Protein AF-A0A3L9I6I4-F1 (afdb_monomer_lite)

Radius of gyration: 13.6 Å; chains: 1; bounding box: 30×23×43 Å

Secondary structure (DSSP, 8-state):
-TTTS-HHHHHHHHHHTTT---HHHHHHHHHTT-HHHHHHHHHHHHTSTTTHHHHHHHHHHHHHHHHTT--

pLDDT: mean 87.7, std 6.63, range [56.62, 96.62]

Foldseek 3Di:
DVVPDPPVVVVQVVCVVVVDDDPLVVQCVVCVVPVVCNVVSLVSLPPPPPCRSVVVVVVVVVVVCVVVVHD

Organism: Escherichia coli (NCBI:txid562)

Sequence (71 aa):
LQLVTTAVSVSYLRYAAQGYFASPLLHFVHALSCPKRTAVAIDSLLALGHTSGADTLLGFWLGQQLLQGKP

InterPro domains:
  IPR021530 Oxamate carbamoyltransferase subunit AllH-like [PF11392] (3-63)

Structure (mmCIF, N/CA/C/O backbone):
data_AF-A0A3L9I6I4-F1
#
_entry.id   AF-A0A3L9I6I4-F1
#
loop_
_atom_site.group_PDB
_atom_site.id
_atom_site.type_symbol
_atom_site.label_atom_id
_atom_site.label_alt_id
_atom_site.label_comp_id
_atom_site.label_asym_id
_atom_site.label_entity_id
_atom_site.label_seq_id
_atom_site.pdbx_PDB_ins_code
_atom_site.Cartn_x
_atom_site.Cartn_y
_atom_site.Cartn_z
_atom_site.occupancy
_atom_site.B_iso_or_equiv
_atom_site.auth_seq_id
_atom_site.auth_comp_id
_atom_site.auth_asym_id
_atom_site.auth_atom_id
_atom_site.pdbx_PDB_model_num
ATOM 1 N N . LEU A 1 1 ? -0.806 -4.409 -18.821 1.00 71.19 1 LEU A N 1
ATOM 2 C CA . LEU A 1 1 ? -0.089 -3.607 -17.799 1.00 71.19 1 LEU A CA 1
ATOM 3 C C . LEU A 1 1 ? 1.237 -3.043 -18.312 1.00 71.19 1 LEU A C 1
ATOM 5 O O . LEU A 1 1 ? 1.391 -1.837 -18.254 1.00 71.19 1 LEU A O 1
ATOM 9 N N . GLN A 1 2 ? 2.158 -3.840 -18.872 1.00 79.06 2 GLN A N 1
ATOM 10 C CA . GLN A 1 2 ? 3.474 -3.334 -19.328 1.0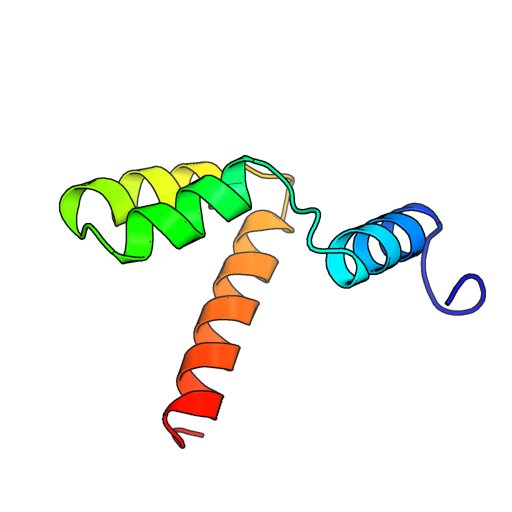0 79.06 2 GLN A CA 1
ATOM 11 C C . GLN A 1 2 ? 3.426 -2.205 -20.374 1.00 79.06 2 GLN A C 1
ATOM 13 O O . GLN A 1 2 ? 4.363 -1.428 -20.449 1.00 79.06 2 GLN A O 1
ATOM 18 N N . LEU A 1 3 ? 2.338 -2.088 -21.144 1.00 82.38 3 LEU A N 1
ATOM 19 C CA . LEU A 1 3 ? 2.161 -1.029 -22.144 1.00 82.38 3 LEU A CA 1
ATOM 20 C C . LEU A 1 3 ? 1.584 0.289 -21.579 1.00 82.38 3 LEU A C 1
ATOM 22 O O . LEU A 1 3 ? 1.528 1.277 -22.296 1.00 82.38 3 LEU A O 1
ATOM 26 N N . VAL A 1 4 ? 1.096 0.294 -20.330 1.00 90.00 4 VAL A N 1
ATOM 27 C CA . VAL A 1 4 ? 0.323 1.412 -19.737 1.00 90.00 4 VAL A CA 1
ATOM 28 C C . VAL A 1 4 ? 0.908 1.928 -18.420 1.00 90.00 4 VAL A C 1
ATOM 30 O O . VAL A 1 4 ? 0.383 2.865 -17.829 1.00 90.00 4 VAL A O 1
ATOM 33 N N . THR A 1 5 ? 1.968 1.297 -17.916 1.00 91.56 5 THR A N 1
ATOM 34 C CA . THR A 1 5 ? 2.629 1.689 -16.669 1.00 91.56 5 THR A CA 1
ATOM 35 C C . THR A 1 5 ? 4.084 1.221 -16.657 1.00 91.56 5 THR A C 1
ATOM 37 O O . THR A 1 5 ? 4.531 0.513 -17.559 1.00 91.56 5 THR A O 1
ATOM 40 N N . THR A 1 6 ? 4.836 1.609 -15.632 1.00 91.31 6 THR A N 1
ATOM 41 C CA . THR A 1 6 ? 6.258 1.268 -15.500 1.00 91.31 6 THR A CA 1
ATOM 42 C C . THR A 1 6 ? 6.458 -0.195 -15.099 1.00 91.31 6 THR A C 1
ATOM 44 O O . THR A 1 6 ? 5.613 -0.792 -14.431 1.00 91.31 6 THR A O 1
ATOM 47 N N . ALA A 1 7 ? 7.612 -0.783 -15.432 1.00 91.81 7 ALA A N 1
ATOM 48 C CA . ALA A 1 7 ? 7.960 -2.146 -15.010 1.00 91.81 7 ALA A CA 1
ATOM 49 C C . ALA A 1 7 ? 7.913 -2.330 -13.477 1.00 91.81 7 ALA A C 1
ATOM 51 O O . ALA A 1 7 ? 7.537 -3.399 -12.985 1.00 91.81 7 ALA A O 1
ATOM 52 N N . VAL A 1 8 ? 8.232 -1.268 -12.729 1.00 88.44 8 VAL A N 1
ATOM 53 C CA . VAL A 1 8 ? 8.130 -1.225 -11.265 1.00 88.44 8 VAL A CA 1
ATOM 54 C C . VAL A 1 8 ? 6.671 -1.376 -10.834 1.00 88.44 8 VAL A C 1
ATOM 56 O O . VAL A 1 8 ? 6.352 -2.282 -10.065 1.00 88.44 8 VAL A O 1
ATOM 59 N N . SER A 1 9 ? 5.764 -0.571 -11.391 1.00 88.00 9 SER A N 1
ATOM 60 C CA . SER A 1 9 ? 4.327 -0.641 -11.097 1.00 88.00 9 SER A CA 1
ATOM 61 C C . SER A 1 9 ? 3.699 -1.971 -11.530 1.00 88.00 9 SER A C 1
ATOM 63 O O . SER A 1 9 ? 2.865 -2.516 -10.809 1.00 88.00 9 SER A O 1
ATOM 65 N N . VAL A 1 10 ? 4.126 -2.548 -12.663 1.00 93.44 10 VAL A N 1
ATOM 66 C CA . VAL A 1 10 ? 3.689 -3.895 -13.079 1.00 93.44 10 VAL A CA 1
ATOM 67 C C . VAL A 1 10 ? 4.059 -4.941 -12.031 1.00 93.44 10 VAL A C 1
ATOM 69 O O . VAL A 1 10 ? 3.229 -5.781 -11.684 1.00 93.44 10 VAL A O 1
ATOM 72 N N . SER A 1 11 ? 5.295 -4.896 -11.535 1.00 91.69 11 SER A N 1
ATOM 73 C CA . SER A 1 11 ? 5.781 -5.842 -10.529 1.00 91.69 11 SER A CA 1
ATOM 74 C C . SER A 1 11 ? 5.033 -5.664 -9.211 1.00 91.69 11 SER A C 1
ATOM 76 O O . SER A 1 11 ? 4.564 -6.646 -8.642 1.00 91.69 11 SER A O 1
ATOM 78 N N . TYR A 1 12 ? 4.837 -4.413 -8.785 1.00 89.19 12 TYR A N 1
ATOM 79 C CA . TYR A 1 12 ? 4.067 -4.073 -7.591 1.00 89.19 12 TYR A CA 1
ATOM 80 C C . TYR A 1 12 ? 2.648 -4.661 -7.635 1.00 89.19 12 TYR A C 1
ATOM 82 O O . TYR A 1 12 ? 2.248 -5.381 -6.723 1.00 89.19 12 TYR A O 1
ATOM 90 N N . LEU A 1 13 ? 1.913 -4.443 -8.732 1.00 90.81 13 LEU A N 1
ATOM 91 C CA . LEU A 1 13 ? 0.553 -4.968 -8.899 1.00 90.81 13 LEU A CA 1
ATOM 92 C C . LEU A 1 13 ? 0.511 -6.498 -8.985 1.00 90.81 13 LEU A C 1
ATOM 94 O O . LEU A 1 13 ? -0.398 -7.119 -8.436 1.00 90.81 13 LEU A O 1
ATOM 98 N N . ARG A 1 14 ? 1.489 -7.121 -9.654 1.00 94.62 14 ARG A N 1
ATOM 99 C CA . ARG A 1 14 ? 1.568 -8.585 -9.759 1.00 94.62 14 ARG A CA 1
ATOM 100 C C . ARG A 1 14 ? 1.756 -9.240 -8.390 1.00 94.62 14 ARG A C 1
ATOM 102 O O . ARG A 1 14 ? 1.104 -10.245 -8.125 1.00 94.62 14 ARG A O 1
ATOM 109 N N . TYR A 1 15 ? 2.624 -8.683 -7.547 1.00 94.56 15 TYR A N 1
ATOM 110 C CA . TYR A 1 15 ? 2.835 -9.178 -6.185 1.00 94.56 15 TYR A CA 1
ATOM 111 C C . TYR A 1 15 ? 1.627 -8.901 -5.285 1.00 94.56 15 TYR A C 1
ATOM 113 O O . TYR A 1 15 ? 1.185 -9.809 -4.582 1.00 94.56 15 TYR A O 1
ATOM 121 N N . ALA A 1 16 ? 1.020 -7.716 -5.386 1.00 92.44 16 ALA A N 1
ATOM 122 C CA . ALA A 1 16 ? -0.199 -7.386 -4.648 1.00 92.44 16 ALA A CA 1
ATOM 123 C C . ALA A 1 16 ? -1.354 -8.354 -4.966 1.00 92.44 16 ALA A C 1
ATOM 125 O O . ALA A 1 16 ? -2.041 -8.812 -4.056 1.00 92.44 16 ALA A O 1
ATOM 126 N N . ALA A 1 17 ? -1.529 -8.740 -6.236 1.00 94.44 17 ALA A N 1
ATOM 127 C CA . ALA A 1 17 ? -2.537 -9.722 -6.652 1.00 94.44 17 ALA A CA 1
ATOM 128 C C . ALA A 1 17 ? -2.312 -11.131 -6.066 1.00 94.44 17 ALA A C 1
ATOM 130 O O . ALA A 1 17 ? -3.242 -11.930 -6.016 1.00 94.44 17 ALA A O 1
ATOM 131 N N . GLN A 1 18 ? -1.093 -11.435 -5.616 1.00 96.62 18 GLN A N 1
ATOM 132 C CA . GLN A 1 18 ? -0.738 -12.683 -4.933 1.00 96.62 18 GLN A CA 1
ATOM 133 C C .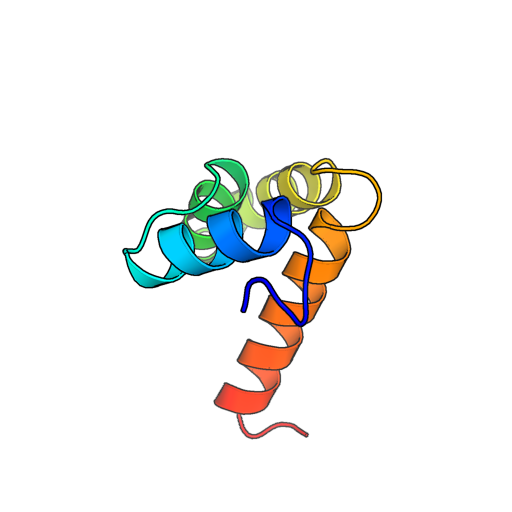 GLN A 1 18 ? -0.766 -12.547 -3.400 1.00 96.62 18 GLN A C 1
ATOM 135 O O . GLN A 1 18 ? -0.435 -13.494 -2.694 1.00 96.62 18 GLN A O 1
ATOM 140 N N . GLY A 1 19 ? -1.140 -11.376 -2.872 1.00 92.94 19 GLY A N 1
ATOM 141 C CA . GLY A 1 19 ? -1.147 -11.096 -1.435 1.00 92.94 19 GLY A CA 1
ATOM 142 C C . GLY A 1 19 ? 0.211 -10.683 -0.861 1.00 92.94 19 GLY A C 1
ATOM 143 O O . GLY A 1 19 ? 0.346 -10.575 0.357 1.00 92.94 19 GLY A O 1
ATOM 144 N N . TYR A 1 20 ? 1.216 -10.430 -1.704 1.00 94.56 20 TYR A N 1
ATOM 145 C CA . TYR A 1 20 ? 2.519 -9.939 -1.262 1.00 94.56 20 TYR A CA 1
ATOM 146 C C . TYR A 1 20 ? 2.543 -8.411 -1.240 1.00 94.56 20 TYR A C 1
ATOM 148 O O . TYR A 1 20 ? 2.325 -7.751 -2.257 1.00 94.56 20 TYR A O 1
ATOM 156 N N . PHE A 1 21 ? 2.875 -7.852 -0.078 1.00 91.25 21 PHE A N 1
ATOM 157 C CA . PHE A 1 21 ? 2.953 -6.412 0.156 1.00 91.25 21 PHE A CA 1
ATOM 158 C C . PHE A 1 21 ? 4.244 -6.047 0.888 1.00 91.25 21 PHE A C 1
ATOM 160 O O . PHE A 1 21 ? 4.861 -6.884 1.547 1.00 91.25 21 PHE A O 1
ATOM 167 N N . ALA A 1 22 ? 4.648 -4.780 0.791 1.00 88.06 22 ALA A N 1
ATOM 168 C CA . ALA A 1 22 ? 5.808 -4.275 1.514 1.00 88.06 22 ALA A CA 1
ATOM 169 C C . ALA A 1 22 ? 5.584 -4.346 3.036 1.00 88.06 22 ALA A C 1
ATOM 171 O O . ALA A 1 22 ? 4.501 -4.022 3.528 1.00 88.06 22 ALA A O 1
ATOM 172 N N . SER A 1 23 ? 6.622 -4.703 3.795 1.00 89.94 23 SER A N 1
ATOM 173 C CA . SER A 1 23 ? 6.535 -4.866 5.254 1.00 89.94 23 SER A CA 1
ATOM 174 C C . SER A 1 23 ? 5.961 -3.650 5.998 1.00 89.94 23 SER A C 1
ATOM 176 O O . SER A 1 23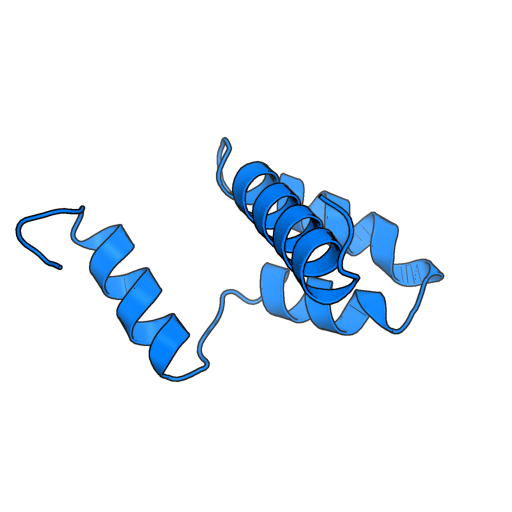 ? 5.127 -3.863 6.876 1.00 89.94 23 SER A O 1
ATOM 178 N N . PRO A 1 24 ? 6.306 -2.387 5.658 1.00 88.00 24 PRO A N 1
ATOM 179 C CA . PRO A 1 24 ? 5.697 -1.219 6.300 1.00 88.00 24 PRO A CA 1
ATOM 180 C C . PRO A 1 24 ? 4.174 -1.172 6.135 1.00 88.00 24 PRO A C 1
ATOM 182 O O . PRO A 1 24 ? 3.466 -0.812 7.073 1.00 88.00 24 PRO A O 1
ATOM 185 N N . LEU A 1 25 ? 3.660 -1.605 4.979 1.00 88.75 25 LEU A N 1
ATOM 186 C CA . LEU A 1 25 ? 2.225 -1.658 4.723 1.00 88.75 25 LEU A CA 1
ATOM 187 C C . LEU A 1 25 ? 1.544 -2.754 5.551 1.00 88.75 25 LEU A C 1
ATOM 189 O O . LEU A 1 25 ? 0.485 -2.526 6.131 1.00 88.75 25 LEU A O 1
ATOM 193 N N . LEU A 1 26 ? 2.175 -3.923 5.665 1.00 90.50 26 LEU A N 1
ATOM 194 C CA . LEU A 1 26 ? 1.681 -5.004 6.522 1.00 90.50 26 LEU A CA 1
ATOM 195 C C . LEU A 1 26 ? 1.671 -4.593 8.003 1.00 90.50 26 LEU A C 1
ATOM 197 O O . LEU A 1 26 ? 0.691 -4.837 8.708 1.00 90.50 26 LEU A O 1
ATOM 201 N N . HIS A 1 27 ? 2.727 -3.919 8.470 1.00 90.50 27 HIS A N 1
ATOM 202 C CA . HIS A 1 27 ? 2.789 -3.374 9.826 1.00 90.50 27 HIS A CA 1
ATOM 203 C C . HIS A 1 27 ? 1.702 -2.328 10.073 1.00 90.50 27 HIS A C 1
ATOM 205 O O . HIS A 1 27 ? 1.077 -2.357 11.132 1.00 90.50 27 HIS A O 1
ATOM 211 N N . PHE A 1 28 ? 1.445 -1.447 9.103 1.00 90.94 28 PHE A N 1
ATOM 212 C CA . PHE A 1 28 ? 0.349 -0.485 9.163 1.00 90.94 28 PHE A CA 1
ATOM 213 C C . PHE A 1 28 ? -1.006 -1.173 9.313 1.00 90.94 28 PHE A C 1
ATOM 215 O O . PHE A 1 28 ? -1.707 -0.904 10.287 1.00 90.94 28 PHE A O 1
ATOM 222 N N . VAL A 1 29 ? -1.337 -2.117 8.428 1.00 89.25 29 VAL A N 1
ATOM 223 C CA . VAL A 1 29 ? -2.609 -2.855 8.491 1.00 89.25 29 VAL A CA 1
ATOM 224 C C . VAL A 1 29 ? -2.774 -3.558 9.840 1.00 89.25 29 VAL A C 1
ATOM 226 O O . VAL A 1 29 ? -3.836 -3.473 10.451 1.00 89.25 29 VAL A O 1
ATOM 229 N N . HIS A 1 30 ? -1.718 -4.188 10.356 1.00 90.12 30 HIS A N 1
ATOM 230 C CA . HIS A 1 30 ? -1.762 -4.841 11.664 1.00 90.12 30 HIS A CA 1
ATOM 231 C C . HIS A 1 30 ? -1.898 -3.839 12.829 1.00 90.12 30 HIS A C 1
ATOM 233 O O . HIS A 1 30 ? -2.579 -4.107 13.820 1.00 90.12 30 HIS A O 1
ATOM 239 N N . ALA A 1 31 ? -1.286 -2.658 12.716 1.00 90.31 31 ALA A N 1
ATOM 240 C CA . ALA A 1 31 ? -1.386 -1.598 13.714 1.00 90.31 31 ALA A CA 1
ATOM 241 C C . ALA A 1 31 ? -2.766 -0.921 13.750 1.00 90.31 31 ALA A C 1
ATOM 243 O O . ALA A 1 31 ? -3.102 -0.323 14.772 1.00 90.31 31 ALA A O 1
ATOM 244 N N . LEU A 1 32 ? -3.591 -1.030 12.701 1.00 84.88 32 LEU A N 1
ATOM 245 C CA . LEU A 1 32 ? -4.969 -0.517 12.718 1.00 84.88 32 LEU A CA 1
ATOM 246 C C . LEU A 1 32 ? -5.836 -1.200 13.785 1.00 84.88 32 LEU A C 1
ATOM 248 O O . LEU A 1 32 ? -6.738 -0.576 14.337 1.00 84.88 32 LEU A O 1
ATOM 252 N N . SER A 1 33 ? -5.535 -2.451 14.141 1.00 86.44 33 SER A N 1
ATOM 253 C CA . SER A 1 33 ? -6.221 -3.160 15.229 1.00 86.44 33 SER A CA 1
ATOM 254 C C . SER A 1 33 ? -5.781 -2.706 16.630 1.00 86.44 33 SER A C 1
ATOM 256 O O . SER A 1 33 ? -6.370 -3.127 17.623 1.00 86.44 33 SER A O 1
ATOM 258 N N . CYS A 1 34 ? -4.749 -1.859 16.744 1.00 87.75 34 CYS A N 1
ATOM 259 C CA . CYS A 1 34 ? -4.206 -1.388 18.017 1.00 87.75 34 CYS A CA 1
ATOM 260 C C . CYS A 1 34 ? -3.931 0.130 17.978 1.00 87.75 34 CYS A C 1
ATOM 262 O O . CYS A 1 34 ? -2.839 0.539 17.575 1.00 87.75 34 CYS A O 1
ATOM 264 N N . PRO A 1 35 ? -4.850 0.975 18.490 1.00 82.44 35 PRO A N 1
ATOM 265 C CA . PRO A 1 35 ? -4.757 2.438 18.381 1.00 82.44 35 PRO A CA 1
ATOM 266 C C . PRO A 1 35 ? -3.428 3.046 18.859 1.00 82.44 35 PRO A C 1
ATOM 268 O O . PRO A 1 35 ? -2.940 4.020 18.296 1.00 82.44 35 PRO A O 1
ATOM 271 N N . LYS A 1 36 ? -2.790 2.441 19.873 1.00 85.81 36 LYS A N 1
ATOM 272 C CA . LYS A 1 36 ? -1.496 2.897 20.415 1.00 85.81 36 LYS A CA 1
ATOM 273 C C . LYS A 1 36 ? -0.328 2.744 19.432 1.00 85.81 36 LYS A C 1
ATOM 275 O O . LYS A 1 36 ? 0.689 3.407 19.600 1.00 85.81 36 LYS A O 1
ATOM 280 N N . ARG A 1 37 ? -0.438 1.845 18.449 1.00 86.69 37 ARG A N 1
ATOM 281 C CA . ARG A 1 37 ? 0.611 1.550 17.456 1.00 86.69 37 ARG A CA 1
ATOM 282 C C . ARG A 1 37 ? 0.355 2.228 16.111 1.00 86.69 37 ARG A C 1
ATOM 284 O O . ARG A 1 37 ? 1.262 2.291 15.288 1.00 86.69 37 ARG A O 1
ATOM 291 N N . THR A 1 38 ? -0.855 2.739 15.894 1.00 86.12 38 THR A N 1
ATOM 292 C CA . THR A 1 38 ? -1.286 3.312 14.616 1.00 86.12 38 THR A CA 1
ATOM 293 C C . THR A 1 38 ? -0.465 4.538 14.217 1.00 86.12 38 THR A C 1
ATOM 295 O O . THR A 1 38 ? -0.035 4.605 13.074 1.00 86.12 38 THR A O 1
ATOM 298 N N . ALA A 1 39 ? -0.176 5.460 15.144 1.00 87.12 39 ALA A N 1
ATOM 299 C CA . ALA A 1 39 ? 0.609 6.666 14.846 1.00 87.12 39 ALA A CA 1
ATOM 300 C C . ALA A 1 39 ? 2.011 6.330 14.305 1.00 87.12 39 ALA A C 1
ATOM 302 O O . ALA A 1 39 ? 2.378 6.759 13.219 1.00 87.12 39 ALA A O 1
ATOM 303 N N . VAL A 1 40 ? 2.742 5.452 14.999 1.00 87.25 40 VAL A N 1
ATOM 304 C CA . VAL A 1 40 ? 4.084 5.009 14.577 1.00 87.25 40 VAL A CA 1
ATOM 305 C C . VAL A 1 40 ? 4.047 4.310 13.216 1.00 87.25 40 VAL A C 1
ATOM 307 O O . VAL A 1 40 ? 4.960 4.459 12.403 1.00 87.25 40 VAL A O 1
ATOM 310 N N . ALA A 1 41 ? 2.995 3.535 12.950 1.00 87.88 41 ALA A N 1
ATOM 311 C CA . ALA A 1 41 ? 2.850 2.845 11.678 1.00 87.88 41 ALA A CA 1
ATOM 312 C C . ALA A 1 41 ? 2.481 3.798 10.527 1.00 87.88 41 ALA A C 1
ATOM 314 O O . ALA A 1 41 ? 2.933 3.578 9.406 1.00 87.88 41 ALA A O 1
ATOM 315 N N . ILE A 1 42 ? 1.725 4.868 10.803 1.00 89.38 42 ILE A N 1
ATOM 316 C CA . ILE A 1 42 ? 1.478 5.966 9.857 1.00 89.38 42 ILE A CA 1
ATOM 317 C C . ILE A 1 42 ? 2.795 6.666 9.518 1.00 89.38 42 ILE A C 1
ATOM 319 O O . ILE A 1 42 ? 3.114 6.776 8.339 1.00 89.38 42 ILE A O 1
ATOM 323 N N . ASP A 1 43 ? 3.592 7.054 10.516 1.00 89.75 43 ASP A N 1
ATOM 324 C CA . ASP A 1 43 ? 4.890 7.712 10.296 1.00 89.75 43 ASP A CA 1
ATOM 325 C C . ASP A 1 43 ? 5.846 6.822 9.489 1.00 89.75 43 ASP A C 1
ATOM 327 O O . ASP A 1 43 ? 6.511 7.274 8.556 1.00 89.75 43 ASP A O 1
ATOM 331 N N . SER A 1 44 ? 5.862 5.522 9.797 1.00 87.69 44 SER A N 1
ATOM 332 C CA . SER A 1 44 ? 6.655 4.530 9.061 1.00 87.69 44 SER A CA 1
ATOM 333 C C . SER A 1 44 ? 6.208 4.392 7.604 1.00 87.69 44 SER A C 1
ATOM 335 O O . SER A 1 44 ? 7.041 4.159 6.729 1.00 87.69 44 SER A O 1
ATOM 337 N N . LEU A 1 45 ? 4.903 4.520 7.332 1.00 88.69 45 LEU A N 1
ATOM 338 C CA . LEU A 1 45 ? 4.377 4.491 5.971 1.00 88.69 45 LEU A CA 1
ATOM 339 C C . LEU A 1 45 ? 4.651 5.811 5.245 1.00 88.69 45 LEU A C 1
ATOM 341 O O . LEU A 1 45 ? 5.008 5.773 4.076 1.00 88.69 45 LEU A O 1
ATOM 345 N N . LEU A 1 46 ? 4.561 6.958 5.923 1.00 89.06 46 LEU A N 1
ATOM 346 C CA . LEU A 1 46 ? 4.906 8.272 5.366 1.00 89.06 46 LEU A CA 1
ATOM 347 C C . LEU A 1 46 ? 6.385 8.378 4.983 1.00 89.06 46 LEU A C 1
ATOM 349 O O . LEU A 1 46 ? 6.709 9.029 3.995 1.00 89.06 46 LEU A O 1
ATOM 353 N N . ALA A 1 47 ? 7.269 7.703 5.717 1.00 87.94 47 ALA A N 1
ATOM 354 C CA . ALA A 1 47 ? 8.689 7.613 5.388 1.00 87.94 47 ALA A CA 1
ATOM 355 C C . ALA A 1 47 ? 8.988 6.723 4.159 1.00 87.94 47 ALA A C 1
ATOM 357 O O . ALA A 1 47 ? 10.142 6.626 3.731 1.00 87.94 47 ALA A O 1
ATOM 358 N N . LEU A 1 48 ? 7.985 6.037 3.595 1.00 82.12 48 LEU A N 1
ATOM 359 C CA . LEU A 1 48 ? 8.158 5.156 2.444 1.00 82.12 48 LEU A CA 1
ATOM 360 C C . LEU A 1 48 ? 8.141 5.942 1.125 1.00 82.12 48 LEU A C 1
ATOM 362 O O . LEU A 1 48 ? 7.092 6.361 0.633 1.00 82.12 48 LEU A O 1
ATOM 366 N N . GLY A 1 49 ? 9.308 6.038 0.488 1.00 77.75 49 GLY A N 1
ATOM 367 C CA . GLY A 1 49 ? 9.464 6.768 -0.772 1.00 77.75 49 GLY A CA 1
ATOM 368 C C . GLY A 1 49 ? 9.319 8.282 -0.591 1.00 77.75 49 GLY A C 1
ATOM 369 O O . GLY A 1 49 ? 9.361 8.785 0.523 1.00 77.75 49 GLY A O 1
ATOM 370 N N . HIS A 1 50 ? 9.200 9.027 -1.694 1.00 78.25 50 HIS A N 1
ATOM 371 C CA . HIS A 1 50 ? 9.039 10.488 -1.627 1.00 78.25 50 HIS A CA 1
ATOM 372 C C . HIS A 1 50 ? 7.579 10.881 -1.364 1.00 78.25 50 HIS A C 1
ATOM 374 O O . HIS A 1 50 ? 7.300 11.666 -0.467 1.00 78.25 50 HIS A O 1
ATOM 380 N N . THR A 1 51 ? 6.647 10.326 -2.147 1.00 80.44 51 THR A N 1
ATOM 381 C CA . THR A 1 51 ? 5.197 10.581 -2.021 1.00 80.44 51 THR A CA 1
ATOM 382 C C . THR A 1 51 ? 4.376 9.299 -1.911 1.00 80.44 51 THR A C 1
ATOM 384 O O . THR A 1 51 ? 3.251 9.326 -1.422 1.00 80.44 51 THR A O 1
ATOM 387 N N . SER A 1 52 ? 4.949 8.157 -2.296 1.00 82.38 52 SER A N 1
ATOM 388 C CA . SER A 1 52 ? 4.255 6.872 -2.403 1.00 82.38 52 SER A CA 1
ATOM 389 C C . SER A 1 52 ? 3.630 6.399 -1.084 1.00 82.38 52 SER A C 1
ATOM 391 O O . SER A 1 52 ? 2.567 5.775 -1.096 1.00 82.38 52 SER A O 1
ATOM 393 N N . GLY A 1 53 ? 4.249 6.711 0.055 1.00 87.12 53 GLY A N 1
ATOM 394 C CA . GLY A 1 53 ? 3.690 6.472 1.384 1.00 87.12 53 GLY A CA 1
ATOM 395 C C . GLY A 1 53 ? 2.399 7.246 1.658 1.00 87.12 53 GLY A C 1
ATOM 396 O O . GLY A 1 53 ? 1.392 6.664 2.068 1.00 87.12 53 GLY A O 1
ATOM 397 N N . ALA A 1 54 ? 2.405 8.550 1.370 1.00 90.44 54 ALA A N 1
ATOM 398 C CA . ALA A 1 54 ? 1.237 9.416 1.511 1.00 90.44 54 ALA A CA 1
ATOM 399 C C . ALA A 1 54 ? 0.116 9.021 0.535 1.00 90.44 54 ALA A C 1
ATOM 401 O O . ALA A 1 54 ? -1.041 8.917 0.946 1.00 90.44 54 ALA A O 1
ATOM 402 N N . ASP A 1 55 ? 0.465 8.704 -0.717 1.00 90.19 55 ASP A N 1
ATOM 403 C CA . ASP A 1 55 ? -0.479 8.215 -1.731 1.00 90.19 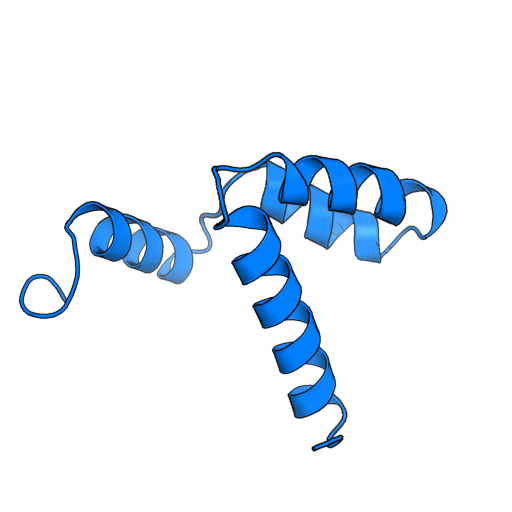55 ASP A CA 1
ATOM 404 C C . ASP A 1 55 ? -1.167 6.914 -1.273 1.00 90.19 55 ASP A C 1
ATOM 406 O O . ASP A 1 55 ? -2.371 6.725 -1.462 1.00 90.19 55 ASP A O 1
ATOM 410 N N . THR A 1 56 ? -0.420 6.029 -0.601 1.00 90.44 56 THR A N 1
ATOM 411 C CA . THR A 1 56 ? -0.961 4.784 -0.035 1.00 90.44 56 THR A CA 1
ATOM 412 C C . THR A 1 56 ? -1.941 5.063 1.105 1.00 90.44 56 THR A C 1
ATOM 414 O O . THR A 1 56 ? -3.031 4.489 1.113 1.00 90.44 56 THR A O 1
ATOM 417 N N . LEU A 1 57 ? -1.606 5.956 2.046 1.00 91.56 57 LEU A N 1
ATOM 418 C CA . LEU A 1 57 ? -2.523 6.341 3.131 1.00 91.56 57 LEU A CA 1
ATOM 419 C C . LEU A 1 57 ? -3.811 6.966 2.595 1.00 91.56 57 LEU A C 1
ATOM 421 O O . LEU A 1 57 ? -4.897 6.613 3.060 1.00 91.56 57 LEU A O 1
ATOM 425 N N . LEU A 1 58 ? -3.698 7.849 1.600 1.00 92.12 58 LEU A N 1
ATOM 426 C CA . LEU A 1 58 ? -4.855 8.446 0.940 1.00 92.12 58 LEU A CA 1
ATOM 427 C C . LEU A 1 58 ? -5.736 7.367 0.299 1.00 92.12 58 LEU A C 1
ATOM 429 O O . LEU A 1 58 ? -6.951 7.381 0.487 1.00 92.12 58 LEU A O 1
ATOM 433 N N . GLY A 1 59 ? -5.133 6.399 -0.398 1.00 91.25 59 GLY A N 1
ATOM 434 C CA . GLY A 1 59 ? -5.851 5.259 -0.968 1.00 91.25 59 GLY A CA 1
ATOM 435 C C . GLY A 1 59 ? -6.600 4.432 0.082 1.00 91.25 59 GLY A C 1
ATOM 436 O O . GLY A 1 59 ? -7.753 4.061 -0.139 1.00 91.25 59 GLY A O 1
ATOM 437 N N . PHE A 1 60 ? -5.990 4.192 1.248 1.00 90.38 60 PHE A N 1
ATOM 438 C CA . PHE A 1 60 ? -6.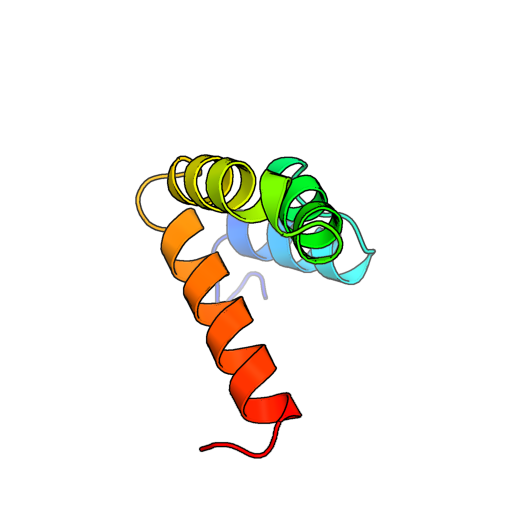653 3.515 2.369 1.00 90.38 60 PHE A CA 1
ATOM 439 C C . PHE A 1 60 ? -7.839 4.313 2.902 1.00 90.38 60 PHE A C 1
ATOM 441 O O . PHE A 1 60 ? -8.918 3.748 3.079 1.00 90.38 60 PHE A O 1
ATOM 448 N N . TRP A 1 61 ? -7.653 5.613 3.128 1.00 90.44 61 TRP A N 1
ATOM 449 C CA . TRP A 1 61 ? -8.720 6.485 3.604 1.00 90.44 61 TRP A CA 1
ATOM 450 C C . TRP A 1 61 ? -9.893 6.515 2.617 1.00 90.44 61 TRP A C 1
ATOM 452 O O . TRP A 1 61 ? -11.024 6.248 3.015 1.00 90.44 61 TRP A O 1
ATOM 462 N N . LEU A 1 62 ?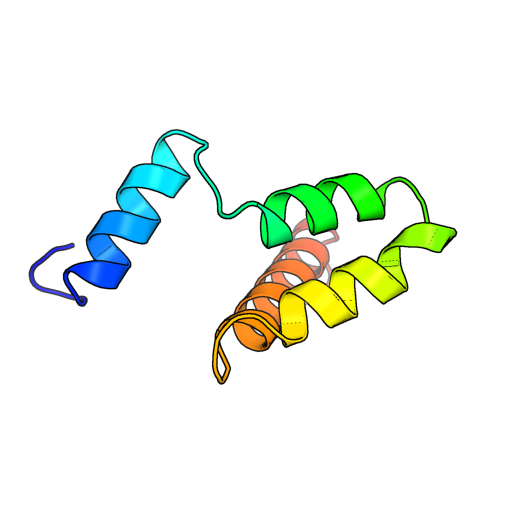 -9.631 6.717 1.320 1.00 92.75 62 LEU A N 1
ATOM 463 C CA . LEU A 1 62 ? -10.660 6.671 0.272 1.00 92.75 62 LEU A CA 1
ATOM 464 C C . LEU A 1 62 ? -11.386 5.321 0.245 1.00 92.75 62 LEU A C 1
ATOM 466 O O . LEU A 1 62 ? -12.614 5.280 0.196 1.00 92.75 62 LEU A O 1
ATOM 470 N N . GLY A 1 63 ? -10.649 4.212 0.333 1.00 91.06 63 GLY A N 1
ATOM 471 C CA . GLY A 1 63 ? -11.241 2.877 0.406 1.00 91.06 63 GLY A CA 1
ATOM 472 C C . GLY A 1 63 ? -12.168 2.713 1.613 1.00 91.06 63 GLY A C 1
ATOM 473 O O . GLY A 1 63 ? -13.266 2.177 1.477 1.00 91.06 63 GLY A O 1
ATOM 474 N N . GLN A 1 64 ? -11.772 3.220 2.783 1.00 89.00 64 GLN A N 1
ATOM 475 C CA . GLN A 1 64 ? -12.623 3.214 3.975 1.00 89.00 64 GLN A CA 1
ATOM 476 C C . GLN A 1 64 ? -13.887 4.058 3.784 1.00 89.00 64 GLN A C 1
ATOM 478 O O . GLN A 1 64 ? -14.962 3.602 4.166 1.00 89.00 64 GLN A O 1
ATOM 483 N N . GLN A 1 65 ? -13.780 5.247 3.186 1.00 90.75 65 GLN A N 1
ATOM 484 C CA . GLN A 1 65 ? -14.933 6.108 2.902 1.00 90.75 65 GLN A CA 1
ATOM 485 C C . GLN A 1 65 ? -15.933 5.405 1.973 1.00 90.75 65 GLN A C 1
ATOM 487 O O . GLN A 1 65 ? -17.112 5.296 2.318 1.00 90.75 65 GLN A O 1
ATOM 492 N N . LEU A 1 66 ? -15.439 4.812 0.879 1.00 92.44 66 LEU A N 1
ATOM 493 C CA . LEU A 1 66 ? -16.246 4.046 -0.076 1.00 92.44 66 LEU A CA 1
ATOM 494 C C . LEU A 1 66 ? -16.945 2.850 0.584 1.00 92.44 66 LEU A C 1
ATOM 496 O O . LEU A 1 66 ? -18.141 2.646 0.382 1.00 92.44 66 LEU A O 1
ATOM 500 N N . LEU A 1 67 ? -16.230 2.082 1.412 1.00 90.06 67 LEU A N 1
ATOM 501 C CA . LEU A 1 67 ? -16.804 0.946 2.145 1.00 90.06 67 LEU A CA 1
ATOM 502 C C . LEU A 1 67 ? -17.834 1.379 3.197 1.00 90.06 67 LEU A C 1
ATOM 504 O O . LEU A 1 67 ? -18.765 0.632 3.487 1.00 90.06 67 LEU A O 1
ATOM 508 N N . GLN A 1 68 ? -17.685 2.576 3.764 1.00 89.44 68 GLN A N 1
ATOM 509 C CA . GLN A 1 68 ? -18.642 3.162 4.706 1.00 89.44 68 GLN A CA 1
ATOM 510 C C . GLN A 1 68 ? -19.830 3.848 4.013 1.00 89.44 68 GLN A C 1
ATOM 512 O O . GLN A 1 68 ? -20.693 4.387 4.706 1.00 89.44 68 GLN A O 1
ATOM 517 N N . GLY A 1 69 ? -19.881 3.859 2.675 1.00 75.75 69 GLY A N 1
ATOM 518 C CA . GLY A 1 69 ? -20.919 4.554 1.911 1.00 75.75 69 GLY A CA 1
ATOM 519 C C . GLY A 1 69 ? -20.885 6.075 2.083 1.00 75.75 69 GLY A C 1
ATOM 520 O O . GLY A 1 69 ? -21.894 6.741 1.852 1.00 75.75 69 GLY A O 1
ATOM 521 N N . LYS A 1 70 ? -19.750 6.627 2.526 1.00 62.66 70 LYS A N 1
ATOM 522 C CA . LYS A 1 70 ? -19.536 8.072 2.602 1.00 62.66 70 LYS A CA 1
ATOM 523 C C . LYS A 1 70 ? -18.903 8.519 1.278 1.00 62.66 70 LYS A C 1
ATOM 525 O O . LYS A 1 70 ? -17.933 7.883 0.866 1.00 62.66 70 LYS A O 1
ATOM 530 N N . PRO A 1 71 ? -19.469 9.538 0.607 1.00 56.62 71 PRO A N 1
ATOM 531 C CA . PRO A 1 71 ? -18.943 10.037 -0.661 1.00 56.62 71 PRO A CA 1
ATOM 532 C C . PRO A 1 71 ? -17.505 10.549 -0.531 1.00 56.62 71 PRO A C 1
ATOM 534 O O . PRO A 1 71 ? -17.123 10.987 0.583 1.00 56.62 71 PRO A O 1
#